Protein AF-A0A920EJS7-F1 (afdb_monomer_lite)

pLDDT: mean 83.48, std 14.43, range [40.22, 97.0]

Secondary structure (DSSP, 8-state):
--SSHHHHHHHHHHH-S--TT-TTGGGS-TT----HHHHTT----TT-EEEES-TT---HHHHHHHHHHHHHHHHTT-EEEE------PPPHHHHHHHHHHTT--

Foldseek 3Di:
DDDDQLVVLVVQLVPQADDPVDVVRVPPDPPDDSNSNVVVVDQAQAPAEAEDDPPVDPDPVVVVVVVVVQVSQVVRRYHYDYDDDPDDDDDPVVVVVVVVCVPPD

Structure (mmCIF, N/CA/C/O backbone):
data_AF-A0A920EJS7-F1
#
_entry.id   AF-A0A920EJS7-F1
#
loop_
_atom_site.group_PDB
_atom_site.id
_atom_site.type_symbol
_atom_site.label_atom_id
_atom_site.label_alt_id
_atom_site.label_comp_id
_atom_site.label_asym_id
_atom_site.label_entity_id
_atom_site.label_seq_id
_atom_site.pdbx_PDB_ins_code
_atom_site.Cartn_x
_atom_site.Cartn_y
_atom_site.Cartn_z
_atom_site.occupancy
_atom_site.B_iso_or_equiv
_atom_site.auth_seq_id
_atom_site.auth_comp_id
_atom_site.auth_asym_id
_atom_site.auth_atom_id
_atom_site.pdbx_PDB_model_num
ATOM 1 N N . MET A 1 1 ? 1.985 13.661 -8.966 1.00 80.19 1 MET A N 1
ATOM 2 C CA . MET A 1 1 ? 0.706 13.498 -8.229 1.00 80.19 1 MET A CA 1
ATOM 3 C C . MET A 1 1 ? -0.449 13.469 -9.220 1.00 80.19 1 MET A C 1
ATOM 5 O O . MET A 1 1 ? -0.298 14.007 -10.308 1.00 80.19 1 MET A O 1
ATOM 9 N N . GLY A 1 2 ? -1.572 12.837 -8.880 1.00 84.31 2 GLY A N 1
ATOM 10 C CA . GLY A 1 2 ? -2.708 12.681 -9.792 1.00 84.31 2 GLY A CA 1
ATOM 11 C C . GLY A 1 2 ? -4.004 12.388 -9.054 1.00 84.31 2 GLY A C 1
ATOM 12 O O . GLY A 1 2 ? -4.021 12.299 -7.831 1.00 84.31 2 GLY A O 1
ATOM 13 N N . ARG A 1 3 ? -5.096 12.280 -9.814 1.00 90.25 3 ARG A N 1
ATOM 14 C CA . ARG A 1 3 ? -6.459 12.209 -9.262 1.00 90.25 3 ARG A CA 1
ATOM 15 C C . ARG A 1 3 ? -6.924 10.782 -8.988 1.00 90.25 3 ARG A C 1
ATOM 17 O O . ARG A 1 3 ? -7.833 10.590 -8.193 1.00 90.25 3 ARG A O 1
ATOM 24 N N . THR A 1 4 ? -6.328 9.796 -9.656 1.00 91.12 4 THR A N 1
ATOM 25 C CA . THR A 1 4 ? -6.695 8.382 -9.530 1.00 91.12 4 THR A CA 1
ATOM 26 C C . THR A 1 4 ? -5.448 7.514 -9.420 1.00 91.12 4 THR A C 1
ATOM 28 O O . THR A 1 4 ? -4.403 7.847 -9.985 1.00 91.12 4 THR A O 1
ATOM 31 N N . VAL A 1 5 ? -5.573 6.382 -8.723 1.00 90.62 5 VAL A N 1
ATOM 32 C CA . VAL A 1 5 ? -4.484 5.405 -8.570 1.00 90.62 5 VAL A CA 1
ATOM 33 C C . VAL A 1 5 ? -4.054 4.859 -9.935 1.00 90.62 5 VAL A C 1
ATOM 35 O O . VAL A 1 5 ? -2.865 4.833 -10.227 1.00 90.62 5 VAL A O 1
ATOM 38 N N . ALA A 1 6 ? -5.005 4.540 -10.820 1.00 91.31 6 ALA A N 1
ATOM 39 C CA . ALA A 1 6 ? -4.719 4.002 -12.152 1.00 91.31 6 ALA A CA 1
ATOM 40 C C . ALA A 1 6 ? -3.889 4.954 -13.036 1.00 91.31 6 ALA A C 1
ATOM 42 O O . ALA A 1 6 ? -2.970 4.520 -13.727 1.00 91.31 6 ALA A O 1
ATOM 43 N N . GLN A 1 7 ? -4.180 6.261 -13.015 1.00 91.44 7 GLN A N 1
ATOM 44 C CA . GLN A 1 7 ? -3.382 7.244 -13.760 1.00 91.44 7 GLN A CA 1
ATOM 45 C C . GLN A 1 7 ? -1.953 7.338 -13.222 1.00 91.44 7 GLN A C 1
ATOM 47 O O . GLN A 1 7 ? -1.010 7.478 -13.997 1.00 91.44 7 GLN A O 1
ATOM 52 N N . ILE A 1 8 ? -1.799 7.269 -11.899 1.00 93.12 8 ILE A N 1
ATOM 53 C CA . ILE A 1 8 ? -0.490 7.368 -11.257 1.00 93.12 8 ILE A CA 1
ATOM 54 C C . ILE A 1 8 ? 0.330 6.101 -11.458 1.00 93.12 8 ILE A C 1
ATOM 56 O O . ILE A 1 8 ? 1.523 6.224 -11.697 1.00 93.12 8 ILE A O 1
ATOM 60 N N . ALA A 1 9 ? -0.293 4.924 -11.455 1.00 94.56 9 ALA A N 1
ATOM 61 C CA . ALA A 1 9 ? 0.374 3.665 -11.763 1.00 94.56 9 ALA A CA 1
ATOM 62 C C . ALA A 1 9 ? 1.002 3.677 -13.166 1.00 94.56 9 ALA A C 1
ATOM 64 O O . ALA A 1 9 ? 2.185 3.390 -13.299 1.00 94.56 9 ALA A O 1
ATOM 65 N N . LYS A 1 10 ? 0.257 4.128 -14.188 1.00 93.56 10 LYS A N 1
ATOM 66 C CA . LYS A 1 10 ? 0.785 4.268 -15.559 1.00 93.56 10 LYS A CA 1
ATOM 67 C C . LYS A 1 10 ? 1.942 5.255 -15.652 1.00 93.56 10 LYS A C 1
ATOM 69 O O . LYS A 1 10 ? 2.916 5.008 -16.349 1.00 93.56 10 LYS A O 1
ATOM 74 N N . LEU A 1 11 ? 1.828 6.394 -14.970 1.00 93.81 11 LEU A N 1
ATOM 75 C CA . LEU A 1 11 ? 2.916 7.368 -14.940 1.00 93.81 11 LEU A CA 1
ATOM 76 C C . LEU A 1 11 ? 4.150 6.789 -14.239 1.00 93.81 11 LEU A C 1
ATOM 78 O O . LEU A 1 11 ? 5.256 6.963 -14.736 1.00 93.81 11 LEU A O 1
ATOM 82 N N . LEU A 1 12 ? 3.954 6.107 -13.107 1.00 94.75 12 LEU A N 1
ATOM 83 C CA . LEU A 1 12 ? 5.025 5.497 -12.328 1.00 94.75 12 LEU A CA 1
ATOM 84 C C . LEU A 1 12 ? 5.754 4.426 -13.142 1.00 94.75 12 LEU A C 1
ATOM 86 O O . LEU A 1 12 ? 6.974 4.389 -13.104 1.00 94.75 12 LEU A O 1
ATOM 90 N N . GLU A 1 13 ? 5.032 3.623 -13.918 1.00 94.44 13 GLU A N 1
ATOM 91 C CA . GLU A 1 13 ? 5.600 2.606 -14.809 1.00 94.44 13 GLU A CA 1
ATOM 92 C C . GLU A 1 13 ? 6.535 3.218 -15.864 1.00 94.44 13 GLU A C 1
ATOM 94 O O . GLU A 1 13 ? 7.596 2.670 -16.137 1.00 94.44 13 GLU A O 1
ATOM 99 N N . VAL A 1 14 ? 6.196 4.396 -16.401 1.00 94.38 14 VAL A N 1
ATOM 100 C CA . VAL A 1 14 ? 7.018 5.093 -17.408 1.00 94.38 14 VAL A CA 1
ATOM 101 C C . VAL A 1 14 ? 8.277 5.726 -16.809 1.00 94.38 14 VAL A C 1
ATOM 103 O O . VAL A 1 14 ? 9.303 5.791 -17.482 1.00 94.38 14 VAL A O 1
ATOM 106 N N . ILE A 1 15 ? 8.200 6.243 -15.578 1.00 93.69 15 ILE A N 1
ATOM 107 C CA . ILE A 1 15 ? 9.308 6.990 -14.954 1.00 93.69 15 ILE A CA 1
ATOM 108 C C . ILE A 1 15 ? 10.179 6.136 -14.025 1.00 93.69 15 ILE A C 1
ATOM 110 O O . ILE A 1 15 ? 11.251 6.585 -13.631 1.00 93.69 15 ILE A O 1
ATOM 114 N N . SER A 1 16 ? 9.721 4.946 -13.630 1.00 94.81 16 SER A N 1
ATOM 115 C CA . SER A 1 16 ? 10.478 4.057 -12.746 1.00 94.81 16 SER A CA 1
ATOM 116 C C . SER A 1 16 ? 11.473 3.240 -13.547 1.00 94.81 16 SER A C 1
ATOM 118 O O . SER A 1 16 ? 11.150 2.707 -14.604 1.00 94.81 16 SER A O 1
ATOM 120 N N . GLY A 1 17 ? 12.679 3.095 -13.018 1.00 94.12 17 GLY A N 1
ATOM 121 C CA . GLY A 1 17 ? 13.693 2.295 -13.674 1.00 94.12 17 GLY A CA 1
ATOM 122 C C . GLY A 1 17 ? 15.073 2.506 -13.085 1.00 94.12 17 GLY A C 1
ATOM 123 O O . GLY A 1 17 ? 15.266 3.251 -12.124 1.00 94.12 17 GLY A O 1
ATOM 124 N N . PHE A 1 18 ? 16.028 1.807 -13.681 1.00 95.25 18 PHE A N 1
ATOM 125 C CA . PHE A 1 18 ? 17.440 1.963 -13.381 1.00 95.25 18 PHE A CA 1
ATOM 126 C C . PHE A 1 18 ? 17.985 3.240 -14.029 1.00 95.25 18 PHE A C 1
ATOM 128 O O . PHE A 1 18 ? 17.793 3.458 -15.225 1.00 95.25 18 PHE A O 1
ATOM 135 N N . ASP A 1 19 ? 18.730 4.027 -13.261 1.00 96.38 19 ASP A N 1
ATOM 136 C CA . ASP A 1 19 ? 19.521 5.154 -13.744 1.00 96.38 19 ASP A CA 1
ATOM 137 C C . ASP A 1 19 ? 20.964 4.992 -13.259 1.00 96.38 19 ASP A C 1
ATOM 139 O O . ASP A 1 19 ? 21.235 4.954 -12.062 1.00 96.38 19 ASP A O 1
ATOM 143 N N . PHE A 1 20 ? 21.902 4.931 -14.206 1.00 95.56 20 PHE A N 1
ATOM 144 C CA . PHE A 1 20 ? 23.331 4.782 -13.929 1.00 95.56 20 PHE A CA 1
ATOM 145 C C . PHE A 1 20 ? 23.902 5.918 -13.065 1.00 95.56 20 PHE A C 1
ATOM 147 O O . PHE A 1 20 ? 24.884 5.718 -12.347 1.00 95.56 20 PHE A O 1
ATOM 154 N N . ASN A 1 21 ? 23.314 7.113 -13.151 1.00 97.00 21 ASN A N 1
ATOM 155 C CA . ASN A 1 21 ? 23.770 8.283 -12.406 1.00 97.00 21 ASN A CA 1
ATOM 156 C C . ASN A 1 21 ? 23.112 8.405 -11.024 1.00 97.00 21 ASN A C 1
ATOM 158 O O . ASN A 1 21 ? 23.552 9.240 -10.234 1.00 97.00 21 ASN A O 1
ATOM 162 N N . ASP A 1 22 ? 22.108 7.576 -10.716 1.00 96.12 22 ASP A N 1
ATOM 163 C CA . ASP A 1 22 ? 21.461 7.519 -9.405 1.00 96.12 22 ASP A CA 1
ATOM 164 C C . ASP A 1 22 ? 21.743 6.170 -8.711 1.00 96.12 22 ASP A C 1
ATOM 166 O O . ASP A 1 22 ? 21.036 5.176 -8.934 1.00 96.12 22 ASP A O 1
ATOM 170 N N . PRO A 1 23 ? 22.732 6.125 -7.790 1.00 95.94 23 PRO A N 1
ATOM 171 C CA . PRO A 1 23 ? 23.093 4.918 -7.052 1.00 95.94 23 PRO A CA 1
ATOM 172 C C . PRO A 1 23 ? 21.949 4.294 -6.243 1.00 95.94 23 PRO A C 1
ATOM 174 O O . PRO A 1 23 ? 22.043 3.120 -5.872 1.00 95.94 23 PRO A O 1
ATOM 177 N N . ALA A 1 24 ? 20.888 5.043 -5.920 1.00 96.06 24 ALA A N 1
ATOM 178 C CA . ALA A 1 24 ? 19.739 4.486 -5.214 1.00 96.06 24 ALA A CA 1
ATOM 179 C C . ALA A 1 24 ? 18.977 3.483 -6.092 1.00 96.06 24 ALA A C 1
ATOM 181 O O . ALA A 1 24 ? 18.566 2.430 -5.596 1.00 96.06 24 ALA A O 1
ATOM 182 N N . THR A 1 25 ? 18.866 3.752 -7.397 1.00 95.81 25 THR A N 1
ATOM 183 C CA . THR A 1 25 ? 18.160 2.882 -8.354 1.00 95.81 25 THR A CA 1
ATOM 184 C C . THR A 1 25 ? 18.883 1.554 -8.587 1.00 95.81 25 THR A C 1
ATOM 186 O O . THR A 1 25 ? 18.259 0.550 -8.925 1.00 95.81 25 THR A O 1
ATOM 189 N N . HIS A 1 26 ? 20.186 1.489 -8.296 1.00 96.06 26 HIS A N 1
ATOM 190 C CA . HIS A 1 26 ? 20.970 0.255 -8.391 1.00 96.06 26 HIS A CA 1
ATOM 191 C C . HIS A 1 26 ? 20.531 -0.821 -7.384 1.00 96.06 26 HIS A C 1
ATOM 193 O O . HIS A 1 26 ? 20.907 -1.984 -7.522 1.00 96.06 26 HIS A O 1
ATOM 199 N N . LYS A 1 27 ? 19.768 -0.442 -6.350 1.00 96.25 27 LYS A N 1
ATOM 200 C CA . LYS A 1 27 ? 19.245 -1.366 -5.332 1.00 96.25 27 LYS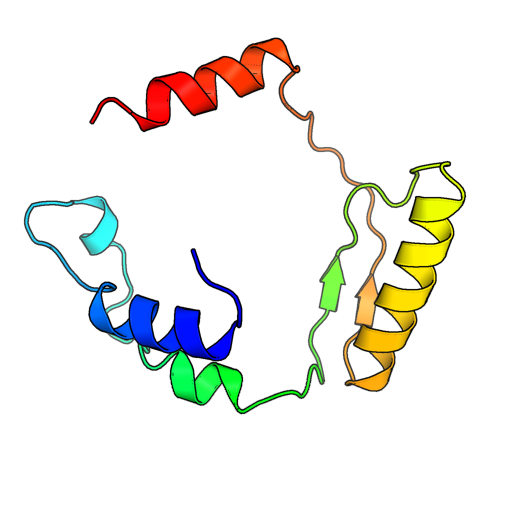 A CA 1
ATOM 201 C C . LYS A 1 27 ? 17.925 -2.019 -5.734 1.00 96.25 27 LYS A C 1
ATOM 203 O O . LYS A 1 27 ? 17.454 -2.890 -5.004 1.00 96.25 27 LYS A O 1
ATOM 208 N N . ILE A 1 28 ? 17.320 -1.604 -6.848 1.00 94.75 28 ILE A N 1
ATOM 209 C CA . ILE A 1 28 ? 16.105 -2.239 -7.352 1.00 94.75 28 ILE A CA 1
ATOM 210 C C . ILE A 1 28 ? 16.446 -3.693 -7.738 1.00 94.75 28 ILE A C 1
ATOM 212 O O . ILE A 1 28 ? 17.434 -3.915 -8.446 1.00 94.75 28 ILE A O 1
ATOM 216 N N . PRO A 1 29 ? 15.675 -4.697 -7.272 1.00 95.62 29 PRO A N 1
ATOM 217 C CA . PRO A 1 29 ? 15.865 -6.085 -7.683 1.00 95.62 29 PRO A CA 1
ATOM 218 C C . PRO A 1 29 ? 15.823 -6.238 -9.207 1.00 95.62 29 PRO A C 1
ATOM 220 O O . PRO A 1 29 ? 15.036 -5.583 -9.887 1.00 95.62 29 PRO A O 1
ATOM 223 N N . LYS A 1 30 ? 16.661 -7.121 -9.759 1.00 91.94 30 LYS A N 1
ATOM 224 C CA . LYS A 1 30 ? 16.753 -7.319 -11.219 1.00 91.94 30 LYS A CA 1
ATOM 225 C C . LYS A 1 30 ? 15.460 -7.854 -11.839 1.00 91.94 30 LYS A C 1
ATOM 227 O O . LYS A 1 30 ? 15.241 -7.676 -13.030 1.00 91.94 30 LYS A O 1
ATOM 232 N N . ASP A 1 31 ? 14.660 -8.538 -11.038 1.00 94.25 31 ASP A N 1
ATOM 233 C CA . ASP A 1 31 ? 13.389 -9.173 -11.370 1.00 94.25 31 ASP A CA 1
ATOM 234 C C . ASP A 1 31 ? 12.180 -8.369 -10.869 1.00 94.25 31 ASP A C 1
ATOM 236 O O . ASP A 1 31 ? 11.076 -8.901 -10.776 1.00 94.25 31 ASP A O 1
ATOM 240 N N . PHE A 1 32 ? 12.374 -7.091 -10.534 1.00 94.19 32 PHE A N 1
ATOM 241 C CA . PHE A 1 32 ? 11.280 -6.228 -10.11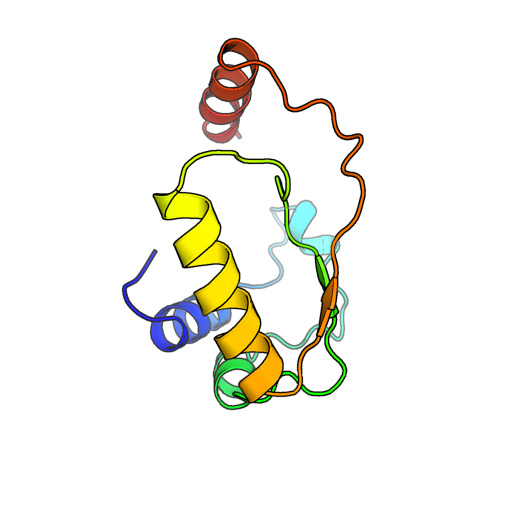4 1.00 94.19 32 PHE A CA 1
ATOM 242 C C . PHE A 1 32 ? 10.287 -5.996 -11.263 1.00 94.19 32 PHE A C 1
ATOM 244 O O . PHE A 1 32 ? 10.673 -5.576 -12.356 1.00 94.19 32 PHE A O 1
ATOM 251 N N . ASP A 1 33 ? 9.004 -6.243 -11.001 1.00 94.12 33 ASP A N 1
ATOM 252 C CA . ASP A 1 33 ? 7.929 -5.981 -11.955 1.00 94.12 33 ASP A CA 1
ATOM 253 C C . ASP A 1 33 ? 7.482 -4.516 -11.875 1.00 94.12 33 ASP A C 1
ATOM 255 O O . ASP A 1 33 ? 6.958 -4.056 -10.859 1.00 94.12 33 ASP A O 1
ATOM 259 N N . PHE A 1 34 ? 7.696 -3.780 -12.963 1.00 94.06 34 PHE A N 1
ATOM 260 C CA . PHE A 1 34 ? 7.307 -2.376 -13.082 1.00 94.06 34 PHE A CA 1
ATOM 261 C C . PHE A 1 34 ? 5.892 -2.179 -13.637 1.00 94.06 34 PHE A C 1
ATOM 263 O O . PHE A 1 34 ? 5.453 -1.035 -13.758 1.00 94.06 34 PHE A O 1
ATOM 270 N N . ASN A 1 35 ? 5.157 -3.251 -13.954 1.00 93.06 35 ASN A N 1
ATOM 271 C CA . ASN A 1 35 ? 3.788 -3.161 -14.451 1.00 93.06 35 ASN A CA 1
ATOM 272 C C . ASN A 1 35 ? 2.798 -2.840 -13.320 1.00 93.06 35 ASN A C 1
ATOM 274 O O . ASN A 1 35 ? 1.994 -3.658 -12.861 1.00 93.06 35 ASN A O 1
ATOM 278 N N . PHE A 1 36 ? 2.849 -1.594 -12.855 1.00 92.69 36 PHE A N 1
ATOM 279 C CA . PHE A 1 36 ? 1.965 -1.117 -11.802 1.00 92.69 36 PHE A CA 1
ATOM 280 C C . PHE A 1 36 ? 0.518 -1.014 -12.279 1.00 92.69 36 PHE A C 1
ATOM 282 O O . PHE A 1 36 ? -0.391 -1.077 -11.453 1.00 92.69 36 PHE A O 1
ATOM 289 N N . HIS A 1 37 ? 0.269 -0.834 -13.582 1.00 90.75 37 HIS A N 1
ATOM 290 C CA . HIS A 1 37 ? -1.097 -0.744 -14.082 1.00 90.75 37 HIS A CA 1
ATOM 291 C C . HIS A 1 37 ? -1.867 -2.047 -13.860 1.00 90.75 37 HIS A C 1
ATOM 293 O O . HIS A 1 37 ? -2.972 -1.996 -13.316 1.00 90.75 37 HIS A O 1
ATOM 299 N N . GLU A 1 38 ? -1.282 -3.195 -14.198 1.00 89.06 38 GLU A N 1
ATOM 300 C CA . GLU A 1 38 ? -1.909 -4.498 -13.957 1.00 89.06 38 GLU A CA 1
ATOM 301 C C . GLU A 1 38 ? -2.140 -4.742 -12.461 1.00 89.06 38 GLU A C 1
ATOM 303 O O . GLU A 1 38 ? -3.216 -5.190 -12.063 1.00 89.06 38 GLU A O 1
ATOM 308 N N . ALA A 1 39 ? -1.199 -4.325 -11.604 1.00 85.81 39 ALA A N 1
ATOM 309 C CA . ALA A 1 39 ? -1.370 -4.405 -10.154 1.00 85.81 39 ALA A CA 1
ATOM 310 C C . ALA A 1 39 ? -2.599 -3.618 -9.648 1.00 85.81 39 ALA A C 1
ATOM 312 O O . ALA A 1 39 ? -3.211 -4.011 -8.657 1.00 85.81 39 ALA A O 1
ATOM 313 N N . THR A 1 40 ? -3.012 -2.542 -10.335 1.00 86.19 40 THR A N 1
ATOM 314 C CA . THR A 1 40 ? -4.225 -1.776 -9.972 1.00 86.19 40 THR A CA 1
ATOM 315 C C . THR A 1 40 ? -5.543 -2.430 -10.385 1.00 86.19 40 THR A C 1
ATOM 317 O O . THR A 1 40 ? -6.595 -1.991 -9.918 1.00 86.19 40 THR A O 1
ATOM 320 N N . LEU A 1 41 ? -5.520 -3.449 -11.250 1.00 86.38 41 LEU A N 1
ATOM 321 C CA . LEU A 1 41 ? -6.730 -4.164 -11.672 1.00 86.38 41 LEU A CA 1
ATOM 322 C C . LEU A 1 41 ? -7.217 -5.151 -10.607 1.00 86.38 41 LEU A C 1
ATOM 324 O O . LEU A 1 41 ? -8.407 -5.464 -10.555 1.00 86.38 41 LEU A O 1
ATOM 328 N N . ASN A 1 42 ? -6.316 -5.618 -9.742 1.00 83.19 42 ASN A N 1
ATOM 329 C CA . ASN A 1 42 ? -6.675 -6.466 -8.619 1.00 83.19 42 ASN A CA 1
ATOM 330 C C . ASN A 1 42 ? -7.171 -5.608 -7.448 1.00 83.19 42 ASN A C 1
ATOM 332 O O . ASN A 1 42 ? -6.393 -4.959 -6.752 1.00 83.19 42 ASN A O 1
ATOM 336 N N . SER A 1 43 ? -8.483 -5.603 -7.235 1.00 80.50 43 SER A N 1
ATOM 337 C CA . SER A 1 43 ? -9.132 -4.874 -6.141 1.00 80.50 43 SER A CA 1
ATOM 338 C C . SER A 1 43 ? -9.328 -5.708 -4.871 1.00 80.50 43 SER A C 1
ATOM 340 O O . SER A 1 43 ? -9.940 -5.222 -3.919 1.00 80.50 43 SER A O 1
ATOM 342 N N . ASN A 1 44 ? -8.838 -6.949 -4.847 1.00 87.94 44 ASN A N 1
ATOM 343 C CA . ASN A 1 44 ? -8.975 -7.848 -3.711 1.00 87.94 44 ASN A CA 1
ATOM 344 C C . ASN A 1 44 ? -7.831 -7.643 -2.705 1.00 87.94 44 ASN A C 1
ATOM 346 O O . ASN A 1 44 ? -6.673 -7.482 -3.089 1.00 87.94 44 ASN A O 1
ATOM 350 N N . LEU A 1 45 ? -8.162 -7.659 -1.416 1.00 91.12 45 LEU A N 1
ATOM 351 C CA . LEU A 1 45 ? -7.230 -7.539 -0.298 1.00 91.12 45 LEU A CA 1
ATOM 352 C C . LEU A 1 45 ? -7.083 -8.852 0.491 1.00 91.12 45 LEU A C 1
ATOM 354 O O . LEU A 1 45 ? -6.504 -8.838 1.578 1.00 91.12 45 LEU A O 1
ATOM 358 N N . ASP A 1 46 ? -7.577 -9.971 -0.045 1.00 92.19 46 ASP A N 1
ATOM 359 C CA . ASP A 1 46 ? -7.480 -11.306 0.548 1.00 92.19 46 ASP A CA 1
ATOM 360 C C . ASP A 1 46 ? -6.064 -11.623 1.052 1.00 92.19 46 ASP A C 1
ATOM 362 O O . ASP A 1 46 ? -5.075 -11.588 0.315 1.00 92.19 46 ASP A O 1
ATOM 366 N N . GLY A 1 47 ? -5.970 -11.959 2.339 1.00 90.50 47 GLY A N 1
ATOM 367 C CA . GLY A 1 47 ? -4.713 -12.347 2.983 1.00 90.50 47 GLY A CA 1
ATOM 368 C C . GLY A 1 47 ? -3.768 -11.185 3.312 1.00 90.50 47 GLY A C 1
ATOM 369 O O . GLY A 1 47 ? -2.714 -11.419 3.909 1.00 90.50 47 GLY A O 1
ATOM 370 N N . LEU A 1 48 ? -4.128 -9.939 2.985 1.00 92.62 48 LEU A N 1
ATOM 371 C CA . LEU A 1 48 ? -3.362 -8.753 3.363 1.00 92.62 48 LEU A CA 1
ATOM 372 C C . LEU A 1 48 ? -3.760 -8.254 4.753 1.00 92.62 48 LEU A C 1
ATOM 374 O O . LEU A 1 48 ? -4.934 -8.205 5.120 1.00 92.62 48 LEU A O 1
ATOM 378 N N . ARG A 1 49 ? -2.756 -7.830 5.526 1.00 93.62 49 ARG A N 1
ATOM 379 C CA . ARG A 1 49 ? -2.927 -7.311 6.887 1.00 93.62 49 ARG A CA 1
ATOM 380 C C . ARG A 1 49 ? -2.446 -5.870 6.942 1.00 93.62 49 ARG A C 1
ATOM 382 O O . ARG A 1 49 ? -1.289 -5.585 6.641 1.00 93.62 49 ARG A O 1
ATOM 389 N N . PHE A 1 50 ? -3.326 -4.969 7.353 1.00 91.31 50 PHE A N 1
ATOM 390 C CA . PHE A 1 50 ? -3.079 -3.534 7.392 1.00 91.31 50 PHE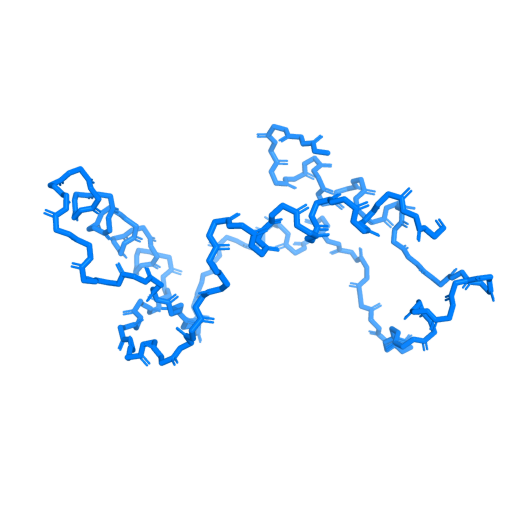 A CA 1
ATOM 391 C C . PHE A 1 50 ? -2.936 -3.062 8.833 1.00 91.31 50 PHE A C 1
ATOM 393 O O . PHE A 1 50 ? -3.848 -3.215 9.641 1.00 91.31 50 PHE A O 1
ATOM 400 N N . GLY A 1 51 ? -1.793 -2.464 9.155 1.00 88.81 51 GLY A N 1
ATOM 401 C CA . GLY A 1 51 ? -1.562 -1.845 10.454 1.00 88.81 51 GLY A CA 1
ATOM 402 C C . GLY A 1 51 ? -2.120 -0.423 10.501 1.00 88.81 51 GLY A C 1
ATOM 403 O O . GLY A 1 51 ? -1.683 0.426 9.725 1.00 88.81 51 GLY A O 1
ATOM 404 N N . LEU A 1 52 ? -3.040 -0.138 11.425 1.00 85.12 52 LEU A N 1
ATOM 405 C CA . LEU A 1 52 ? -3.542 1.226 11.627 1.00 85.12 52 LEU A CA 1
ATOM 406 C C . LEU A 1 52 ? -2.568 2.048 12.485 1.00 85.12 52 LEU A C 1
ATOM 408 O O . LEU A 1 52 ? -2.268 1.664 13.616 1.00 85.12 52 LEU A O 1
ATOM 412 N N . LEU A 1 53 ? -2.108 3.185 11.956 1.00 81.44 53 LEU A N 1
ATOM 413 C CA . LEU A 1 53 ? -1.282 4.152 12.687 1.00 81.44 53 LEU A CA 1
ATOM 414 C C . LEU A 1 53 ? -2.169 5.101 13.503 1.00 81.44 53 LEU A C 1
ATOM 416 O O . LEU A 1 53 ? -3.260 5.443 13.060 1.00 81.44 53 LEU A O 1
ATOM 420 N N . ASP A 1 54 ? -1.698 5.517 14.680 1.00 71.44 54 ASP A N 1
ATOM 421 C CA . ASP A 1 54 ? -2.455 6.339 15.643 1.00 71.44 54 ASP A CA 1
ATOM 422 C C . ASP A 1 54 ? -3.885 5.822 15.956 1.00 71.44 54 ASP A C 1
ATOM 424 O O . ASP A 1 54 ? -4.882 6.544 15.852 1.00 71.44 54 ASP A O 1
ATOM 428 N N . PRO A 1 55 ? -4.038 4.554 16.386 1.00 63.53 55 PRO A N 1
ATOM 429 C CA . PRO A 1 55 ? -5.354 4.017 16.730 1.00 63.53 55 PRO A CA 1
ATOM 430 C C . PRO A 1 55 ? -5.970 4.689 17.972 1.00 63.53 55 PRO A C 1
ATOM 432 O O . PRO A 1 55 ? -7.144 4.462 18.262 1.00 63.53 55 PRO A O 1
ATOM 435 N N . GLN A 1 56 ? -5.192 5.480 18.722 1.00 67.12 56 GLN A N 1
ATOM 436 C CA . GLN A 1 56 ? -5.604 6.111 19.979 1.00 67.12 56 GLN A CA 1
ATOM 437 C C . GLN A 1 56 ? -6.157 7.526 19.795 1.00 67.12 56 GLN A C 1
ATOM 439 O O . GLN A 1 56 ? -6.567 8.144 20.780 1.00 67.12 56 GLN A O 1
ATOM 444 N N . ASN A 1 57 ? -6.207 8.030 18.560 1.00 71.44 57 ASN A N 1
ATOM 445 C CA . ASN A 1 57 ? -6.768 9.338 18.282 1.00 71.44 57 ASN A CA 1
ATOM 446 C C . ASN A 1 57 ? -8.216 9.448 18.785 1.00 71.44 57 ASN A C 1
ATOM 448 O O . ASN A 1 57 ? -9.086 8.635 18.456 1.00 71.44 57 ASN A O 1
ATOM 452 N N . GLN A 1 58 ? -8.477 10.467 19.602 1.00 73.06 58 GLN A N 1
ATOM 453 C CA . GLN A 1 58 ? -9.753 10.611 20.296 1.00 73.06 58 GLN A CA 1
ATOM 454 C C . GLN A 1 58 ? -10.764 11.493 19.560 1.00 73.06 58 GLN A C 1
ATOM 456 O O . GLN A 1 58 ? -11.902 11.573 20.024 1.00 73.06 58 GLN A O 1
ATOM 461 N N . SER A 1 59 ? -10.400 12.096 18.422 1.00 85.44 59 SER A N 1
ATOM 462 C CA . SER A 1 59 ? -11.348 12.859 17.604 1.00 85.44 59 SER A CA 1
ATOM 463 C C . SER A 1 59 ? -12.472 11.956 17.090 1.00 85.44 59 SER A C 1
ATOM 465 O O . SER A 1 59 ? -12.233 10.876 16.541 1.00 85.44 59 SER A O 1
ATOM 467 N N . ASP A 1 60 ? -13.717 12.396 17.250 1.00 84.94 60 ASP A N 1
ATOM 468 C CA . ASP A 1 60 ? -14.890 11.617 16.846 1.00 84.94 60 ASP A CA 1
ATOM 469 C C . ASP A 1 60 ? -14.986 11.446 15.323 1.00 84.94 60 ASP A C 1
ATOM 471 O O . ASP A 1 60 ? -15.442 10.407 14.828 1.00 84.94 60 ASP A O 1
ATOM 475 N N . GLU A 1 61 ? -14.471 12.418 14.571 1.00 85.25 61 GLU A N 1
ATOM 476 C CA . GLU A 1 61 ? -14.326 12.346 13.116 1.00 85.25 61 GLU A CA 1
ATOM 477 C C . GLU A 1 61 ? -13.360 11.222 12.727 1.00 85.25 61 GLU A C 1
ATOM 479 O O . GLU A 1 61 ? -13.674 10.389 11.872 1.00 85.25 61 GLU A O 1
ATOM 484 N N . ILE A 1 62 ? -12.224 11.134 13.425 1.00 84.25 62 ILE A N 1
ATOM 485 C CA . ILE A 1 62 ? -11.181 10.137 13.169 1.00 84.25 62 ILE A CA 1
ATOM 486 C C . ILE A 1 62 ? -11.662 8.736 13.555 1.00 84.25 62 ILE A C 1
ATOM 488 O O . ILE A 1 62 ? -11.513 7.799 12.772 1.00 84.25 62 ILE A O 1
ATOM 492 N N . LYS A 1 63 ? -12.359 8.578 14.687 1.00 85.50 63 LYS A N 1
ATOM 493 C CA . LYS A 1 63 ? -12.995 7.298 15.056 1.00 85.50 63 LYS A CA 1
ATOM 494 C C . LYS A 1 63 ? -14.002 6.832 14.005 1.00 85.50 63 LYS A C 1
ATOM 496 O O . LYS A 1 63 ? -14.067 5.643 13.686 1.00 85.50 63 LYS A O 1
ATOM 501 N N . THR A 1 64 ? -14.805 7.752 13.474 1.00 88.44 64 THR A N 1
ATOM 502 C CA . THR A 1 64 ? -15.793 7.442 12.431 1.00 88.44 64 THR A CA 1
ATOM 503 C C . THR A 1 64 ? -15.102 7.024 11.137 1.00 88.44 64 THR A C 1
ATOM 505 O O . THR A 1 64 ? -15.512 6.050 10.501 1.00 88.44 64 THR A O 1
ATOM 508 N N . PHE A 1 65 ? -14.027 7.718 10.770 1.00 88.50 65 PHE A N 1
ATOM 509 C CA . PHE A 1 65 ? -13.207 7.369 9.620 1.00 88.50 65 PHE A CA 1
ATOM 510 C C . PHE A 1 65 ? -12.549 5.992 9.780 1.00 88.50 65 PHE A C 1
ATOM 512 O O . PHE A 1 65 ? -12.680 5.159 8.888 1.00 88.50 65 PHE A O 1
ATOM 519 N N . HIS A 1 66 ? -11.949 5.697 10.937 1.00 88.19 66 HIS A N 1
ATOM 520 C CA . HIS A 1 66 ? -11.352 4.392 11.237 1.00 88.19 66 HIS A CA 1
ATOM 521 C C . HIS A 1 66 ? -12.360 3.248 11.099 1.00 88.19 66 HIS A C 1
ATOM 523 O O . HIS A 1 66 ? -12.036 2.210 10.526 1.00 88.19 66 HIS A O 1
ATOM 529 N N . LYS A 1 67 ? -13.605 3.441 11.557 1.00 89.19 67 LYS A N 1
ATOM 530 C CA . LYS A 1 67 ? -14.676 2.449 11.373 1.00 89.19 67 LYS A CA 1
ATOM 531 C C . LYS A 1 67 ? -14.991 2.213 9.895 1.00 89.19 67 LYS A C 1
ATOM 533 O O . LYS A 1 67 ? -15.064 1.063 9.478 1.00 89.19 67 LYS A O 1
ATOM 538 N N . LYS A 1 68 ? -15.139 3.280 9.101 1.00 93.06 68 LYS A N 1
ATOM 539 C CA . LYS A 1 68 ? -15.391 3.168 7.652 1.00 93.06 68 LYS A CA 1
ATOM 540 C C . LYS A 1 68 ? -14.237 2.478 6.928 1.00 93.06 68 LYS A C 1
ATOM 542 O O . LYS A 1 68 ? -14.480 1.617 6.089 1.00 93.06 68 LYS A O 1
ATOM 547 N N . LEU A 1 69 ? -13.003 2.834 7.277 1.00 91.44 69 LEU A N 1
ATOM 548 C CA . LEU A 1 69 ? -11.795 2.230 6.725 1.00 91.44 69 LEU A CA 1
ATOM 549 C C . LEU A 1 69 ? -11.738 0.733 7.037 1.00 91.44 69 LEU A C 1
ATOM 551 O O . LEU A 1 69 ? -11.526 -0.067 6.131 1.00 91.44 69 LEU A O 1
ATOM 555 N N . LYS A 1 70 ? -11.995 0.359 8.296 1.00 91.50 70 LYS A N 1
ATOM 556 C CA . LYS A 1 70 ? -12.060 -1.039 8.724 1.00 91.50 70 LYS A CA 1
ATOM 557 C C . LYS A 1 70 ? -13.077 -1.821 7.895 1.00 91.50 70 LYS A C 1
ATOM 559 O O . LYS A 1 70 ? -12.719 -2.827 7.298 1.00 91.50 70 LYS A O 1
ATOM 564 N N . SER A 1 71 ? -14.308 -1.316 7.794 1.00 94.06 71 SER A N 1
ATOM 565 C CA . SER A 1 71 ? -15.361 -1.959 7.006 1.00 94.06 71 SER A CA 1
ATOM 566 C C . SER A 1 71 ? -14.993 -2.104 5.528 1.00 94.06 71 SER A C 1
ATOM 568 O O . SER A 1 71 ? -15.272 -3.145 4.944 1.00 94.06 71 SER A O 1
ATOM 570 N N . ALA A 1 72 ? -14.356 -1.097 4.923 1.00 93.81 72 ALA A N 1
ATOM 571 C CA . ALA A 1 72 ? -13.923 -1.167 3.529 1.00 93.81 72 ALA A CA 1
ATOM 572 C C . ALA A 1 72 ? -12.847 -2.247 3.315 1.00 93.81 72 ALA A C 1
ATOM 574 O O . ALA A 1 72 ? -12.982 -3.061 2.406 1.00 93.81 72 ALA A O 1
ATOM 575 N N . ILE A 1 73 ? -11.824 -2.294 4.174 1.00 93.44 73 ILE A N 1
ATOM 576 C CA . ILE A 1 73 ? -10.733 -3.280 4.089 1.00 93.44 73 ILE A CA 1
ATOM 577 C C . ILE A 1 73 ? -11.264 -4.705 4.291 1.00 93.44 73 ILE A C 1
ATOM 579 O O . ILE A 1 73 ? -10.977 -5.582 3.479 1.00 93.44 73 ILE A O 1
ATOM 583 N N . GLU A 1 74 ? -12.081 -4.921 5.326 1.00 93.00 74 GLU A N 1
ATOM 584 C CA . GLU A 1 74 ? -12.656 -6.238 5.633 1.00 93.00 74 GLU A CA 1
ATOM 585 C C . GLU A 1 74 ? -13.629 -6.710 4.544 1.00 93.00 74 GLU A C 1
ATOM 587 O O . GLU A 1 74 ? -13.658 -7.894 4.217 1.00 93.00 74 GLU A O 1
ATOM 592 N N . SER A 1 75 ? -14.384 -5.795 3.917 1.00 94.19 75 SER A N 1
ATOM 593 C CA . SER A 1 75 ? -15.278 -6.139 2.798 1.00 94.19 75 SER A CA 1
ATOM 594 C C . SER A 1 75 ? -14.545 -6.622 1.545 1.00 94.19 75 SER A C 1
ATOM 596 O O . SER A 1 75 ? -15.148 -7.287 0.706 1.00 94.19 75 SER A O 1
ATOM 598 N N . LEU A 1 76 ? -13.257 -6.294 1.429 1.00 94.25 76 LEU A N 1
ATOM 599 C CA . LEU A 1 76 ? -12.379 -6.707 0.340 1.00 94.25 76 LEU A CA 1
ATOM 600 C C . LEU A 1 76 ? -11.461 -7.871 0.747 1.00 94.25 76 LEU A C 1
ATOM 602 O O . LEU A 1 76 ? -10.519 -8.146 0.019 1.00 94.25 76 LEU A O 1
ATOM 606 N N . GLY A 1 77 ? -11.684 -8.519 1.899 1.00 93.00 77 GLY A N 1
ATOM 607 C CA . GLY A 1 77 ? -10.916 -9.701 2.320 1.00 93.00 77 GLY A CA 1
ATOM 608 C C . GLY A 1 77 ? -9.629 -9.425 3.105 1.00 93.00 77 GLY A C 1
ATOM 609 O O . GLY A 1 77 ?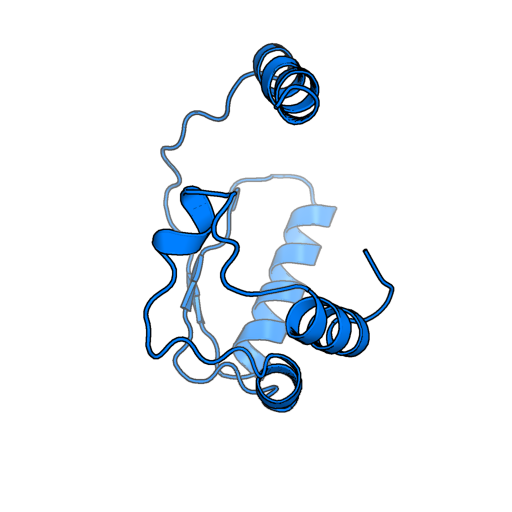 -8.923 -10.356 3.499 1.00 93.00 77 GLY A O 1
ATOM 610 N N . GLY A 1 78 ? -9.327 -8.152 3.373 1.00 94.12 78 GLY A N 1
ATOM 611 C CA . GLY A 1 78 ? -8.183 -7.753 4.189 1.00 94.12 78 GLY A CA 1
ATOM 612 C C . GLY A 1 78 ? -8.487 -7.750 5.688 1.00 94.12 78 GLY A C 1
ATOM 613 O O . GLY A 1 78 ? -9.634 -7.664 6.120 1.00 94.12 78 GLY A O 1
ATOM 614 N N . GLU A 1 79 ? -7.440 -7.768 6.510 1.00 93.62 79 GLU A N 1
ATOM 615 C CA . GLU A 1 79 ? -7.539 -7.653 7.969 1.00 93.62 79 GLU A CA 1
ATOM 616 C C . GLU A 1 79 ? -6.966 -6.308 8.434 1.00 93.62 79 GLU A C 1
ATOM 618 O O . GLU A 1 79 ? -5.825 -5.972 8.111 1.00 93.62 79 GLU A O 1
ATOM 623 N N . LEU A 1 80 ? -7.716 -5.546 9.239 1.00 89.25 80 LEU A N 1
ATOM 624 C CA . LEU A 1 80 ? -7.177 -4.363 9.913 1.00 89.25 80 LEU A CA 1
ATOM 625 C C . LEU A 1 80 ? -6.676 -4.726 11.317 1.00 89.25 80 LEU A C 1
ATOM 627 O O . LEU A 1 80 ? -7.461 -5.052 12.208 1.00 89.25 80 LEU A O 1
ATOM 631 N N . VAL A 1 81 ? -5.368 -4.601 11.526 1.00 87.31 81 VAL A N 1
ATOM 632 C CA . VAL A 1 81 ? -4.680 -4.943 12.771 1.00 87.31 81 VAL A CA 1
ATOM 633 C C . VAL A 1 81 ? -4.301 -3.673 13.526 1.00 87.31 81 VAL A C 1
ATOM 635 O O . VAL A 1 81 ? -3.664 -2.759 12.998 1.00 87.31 81 VAL A O 1
ATOM 638 N N . THR A 1 82 ? -4.653 -3.626 14.806 1.00 80.62 82 THR A N 1
ATOM 639 C CA . THR A 1 82 ? -4.172 -2.597 15.731 1.00 80.62 82 THR A CA 1
ATOM 640 C C . THR A 1 82 ? -2.892 -3.065 16.403 1.00 80.62 82 THR A C 1
ATOM 642 O O . THR A 1 82 ? -2.854 -4.159 16.967 1.00 80.62 82 THR A O 1
ATOM 645 N N . PHE A 1 83 ? -1.863 -2.225 16.400 1.00 79.94 83 PHE A N 1
ATOM 646 C CA . PHE A 1 83 ? -0.608 -2.496 17.092 1.00 79.94 83 PHE A CA 1
ATOM 647 C C . PHE A 1 83 ? -0.171 -1.277 17.902 1.00 79.94 83 PHE A C 1
ATOM 649 O O . PHE A 1 83 ? -0.603 -0.150 17.653 1.00 79.94 83 PHE A O 1
ATOM 656 N N . LYS A 1 84 ? 0.675 -1.509 18.909 1.00 76.25 84 LYS A N 1
ATOM 657 C CA . LYS A 1 84 ? 1.289 -0.418 19.660 1.00 76.25 84 LYS A CA 1
ATOM 658 C C . LYS A 1 84 ? 2.408 0.170 18.813 1.00 76.25 84 LYS A C 1
ATOM 660 O O . LYS A 1 84 ? 3.444 -0.465 18.638 1.00 76.25 84 LYS A O 1
ATOM 665 N N . ASP A 1 85 ? 2.195 1.378 18.315 1.00 74.25 85 ASP A N 1
ATOM 666 C CA . ASP A 1 85 ? 3.250 2.137 17.664 1.00 74.25 85 ASP A CA 1
ATOM 667 C C . ASP A 1 85 ? 4.168 2.757 18.726 1.00 74.25 85 ASP A C 1
ATOM 669 O O . ASP A 1 85 ? 3.730 3.556 19.551 1.00 74.25 85 ASP A O 1
ATOM 673 N N . THR A 1 86 ? 5.431 2.335 18.753 1.00 78.44 86 THR A N 1
ATOM 674 C CA . THR A 1 86 ? 6.456 2.860 19.670 1.00 78.44 86 THR A CA 1
ATOM 675 C C . THR A 1 86 ? 7.383 3.864 18.994 1.00 78.44 86 THR A C 1
ATOM 677 O O . THR A 1 86 ? 8.395 4.244 19.583 1.00 78.44 86 THR A O 1
ATOM 680 N N . ARG A 1 87 ? 7.101 4.253 17.745 1.00 74.06 87 ARG A N 1
ATOM 681 C CA . ARG A 1 87 ? 7.914 5.236 17.034 1.00 74.06 87 ARG A CA 1
ATOM 682 C C . ARG A 1 87 ? 7.792 6.592 17.719 1.00 74.06 87 ARG A C 1
ATOM 684 O O . ARG A 1 87 ? 6.697 7.053 18.029 1.00 74.06 87 ARG A O 1
ATOM 691 N N . VAL A 1 88 ? 8.935 7.235 17.925 1.00 71.06 88 VAL A N 1
ATOM 692 C CA . VAL A 1 88 ? 8.991 8.649 18.287 1.00 71.06 88 VAL A CA 1
ATOM 693 C C . VAL A 1 88 ? 8.921 9.413 16.978 1.00 71.06 88 VAL A C 1
ATOM 695 O O . VAL A 1 88 ? 9.865 9.381 16.188 1.00 71.06 88 VAL A O 1
ATOM 698 N N . TYR A 1 89 ? 7.770 10.022 16.709 1.00 65.12 89 TYR A N 1
ATOM 699 C CA . TYR A 1 89 ? 7.653 10.901 15.558 1.00 65.12 89 TYR A CA 1
ATOM 700 C C . TYR A 1 89 ? 8.520 12.14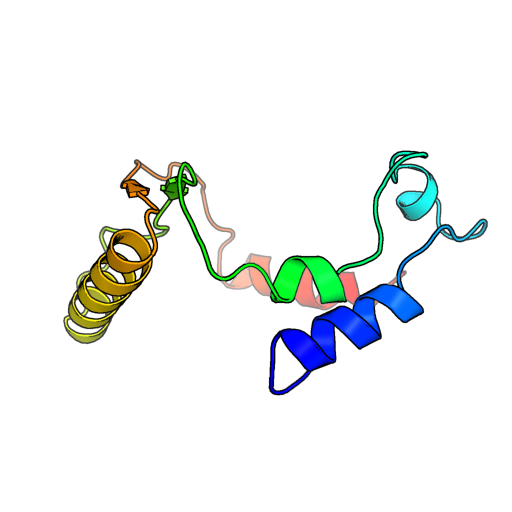1 15.796 1.00 65.12 89 TYR A C 1
ATOM 702 O O . TYR A 1 89 ? 8.480 12.685 16.904 1.00 65.12 89 TYR A O 1
ATOM 710 N N . PRO A 1 90 ? 9.317 12.563 14.797 1.00 70.06 90 PRO A N 1
ATOM 711 C CA . PRO A 1 90 ? 10.073 13.798 14.897 1.00 70.06 90 PRO A CA 1
ATOM 712 C C . PRO A 1 90 ? 9.124 14.941 15.247 1.00 70.06 90 PRO A C 1
ATOM 714 O O . PRO A 1 90 ? 7.990 14.988 14.762 1.00 70.06 90 PRO A O 1
ATOM 717 N N . SER A 1 91 ? 9.587 15.837 16.111 1.00 66.56 91 SER A N 1
ATOM 718 C CA . SER A 1 91 ? 8.827 17.027 16.484 1.00 66.56 91 SER A CA 1
ATOM 719 C C . SER A 1 91 ? 8.486 17.859 15.245 1.00 66.56 91 SER A C 1
ATOM 721 O O . SER A 1 91 ? 9.173 17.777 14.223 1.00 66.56 91 SER A O 1
ATOM 723 N N . ASP A 1 92 ? 7.469 18.717 15.343 1.00 66.94 92 ASP A N 1
ATOM 724 C CA . ASP A 1 92 ? 7.082 19.617 14.247 1.00 66.94 92 ASP A CA 1
ATOM 725 C C . ASP A 1 92 ? 8.295 20.369 13.670 1.00 66.94 92 ASP A C 1
ATOM 727 O O . ASP A 1 92 ? 8.402 20.550 12.461 1.00 66.94 92 ASP A O 1
ATOM 731 N N . GLN A 1 93 ? 9.257 20.737 14.526 1.00 63.34 93 GLN A N 1
ATOM 732 C CA . GLN A 1 93 ? 10.505 21.408 14.149 1.00 63.34 93 GLN A CA 1
ATOM 733 C C . GLN A 1 93 ? 11.445 20.526 13.311 1.00 63.34 93 GLN A C 1
ATOM 735 O O . GLN A 1 93 ? 12.055 21.007 12.358 1.00 63.34 93 GLN A O 1
ATOM 740 N N . GLU A 1 94 ? 11.543 19.235 13.620 1.00 59.34 94 GLU A N 1
ATOM 741 C CA . GLU A 1 94 ? 12.360 18.266 12.879 1.00 59.34 94 GLU A CA 1
ATOM 742 C C . GLU A 1 94 ? 11.714 17.870 11.543 1.00 59.34 94 GLU A C 1
ATOM 744 O O . GLU A 1 94 ? 12.415 17.588 10.568 1.00 59.34 94 GLU A O 1
ATOM 749 N N . TYR A 1 95 ? 10.383 17.933 11.450 1.00 56.88 95 TYR A N 1
ATOM 750 C CA . TYR A 1 95 ? 9.653 17.715 10.201 1.00 56.88 95 TYR A CA 1
ATOM 751 C C . TYR A 1 95 ? 10.015 18.761 9.127 1.00 56.88 95 TYR A C 1
ATOM 753 O O . TYR A 1 95 ? 10.179 18.424 7.951 1.00 56.88 95 TYR A O 1
ATOM 761 N N . TYR A 1 96 ? 10.243 20.021 9.525 1.00 55.91 96 TYR A N 1
ATOM 762 C CA . TYR A 1 96 ? 10.703 21.077 8.610 1.00 55.91 96 TYR A CA 1
ATOM 763 C C . TYR A 1 96 ? 12.104 20.812 8.044 1.00 55.91 96 TYR A C 1
ATOM 765 O O . TYR A 1 96 ? 12.377 21.169 6.896 1.00 55.91 96 TYR A O 1
ATOM 773 N N . VAL A 1 97 ? 12.984 20.153 8.804 1.00 59.25 97 VAL A N 1
ATOM 774 C CA . VAL A 1 97 ? 14.339 19.803 8.344 1.00 59.25 97 VAL A CA 1
ATOM 775 C C . VAL A 1 97 ? 14.279 18.766 7.215 1.00 59.25 97 VAL A C 1
ATOM 777 O O . VAL A 1 97 ? 15.028 18.873 6.244 1.00 59.25 97 VAL A O 1
ATOM 780 N N . LEU A 1 98 ? 13.345 17.810 7.281 1.00 56.41 98 LEU A N 1
ATOM 781 C CA . LEU A 1 98 ? 13.125 16.819 6.218 1.00 56.41 98 LEU A CA 1
ATOM 782 C C . LEU A 1 98 ? 12.592 17.459 4.926 1.00 56.41 98 LEU A C 1
ATOM 784 O O . LEU A 1 98 ? 13.034 17.100 3.833 1.00 56.41 98 LEU A O 1
ATOM 788 N N . PHE A 1 99 ? 11.706 18.454 5.034 1.00 50.25 99 PHE A N 1
ATOM 789 C CA . PHE A 1 99 ? 11.231 19.219 3.875 1.00 50.25 99 PHE A CA 1
ATOM 790 C C . PHE A 1 99 ? 12.333 20.070 3.231 1.00 50.25 99 PHE A C 1
ATOM 792 O O . PHE A 1 99 ? 12.419 20.135 2.007 1.00 50.25 99 PHE A O 1
ATOM 799 N N . MET A 1 100 ? 13.198 20.690 4.036 1.00 48.25 100 MET A N 1
ATOM 800 C CA . MET A 1 100 ? 14.289 21.543 3.544 1.00 48.25 100 MET A CA 1
ATOM 801 C C . MET A 1 100 ? 15.423 20.738 2.889 1.00 48.25 100 MET A C 1
ATOM 803 O O . MET A 1 100 ? 16.001 21.183 1.898 1.00 48.25 100 MET A O 1
ATOM 807 N N . ASN A 1 101 ? 15.731 19.543 3.403 1.00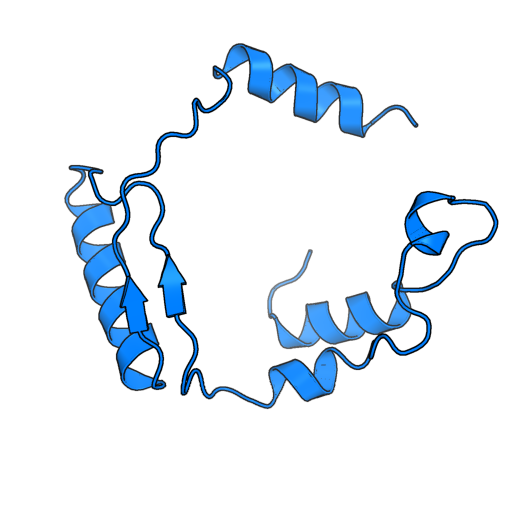 45.09 101 ASN A N 1
ATOM 808 C CA . ASN A 1 101 ? 16.829 18.718 2.884 1.00 45.09 101 ASN A CA 1
ATOM 809 C C . ASN A 1 101 ? 16.450 17.869 1.661 1.00 45.09 101 ASN A C 1
ATOM 811 O O . ASN A 1 101 ? 17.337 17.425 0.940 1.00 45.09 101 ASN A O 1
ATOM 815 N N . SER A 1 102 ? 15.158 17.696 1.370 1.00 49.72 102 SER A N 1
ATOM 816 C CA . SER A 1 102 ? 14.695 16.977 0.169 1.00 49.72 102 SER A CA 1
ATOM 817 C C . SER A 1 102 ? 14.813 17.800 -1.128 1.00 49.72 102 SER A C 1
ATOM 819 O O . SER A 1 102 ? 14.509 17.295 -2.203 1.00 49.72 102 SER A O 1
ATOM 821 N N . GLY A 1 103 ? 15.243 19.066 -1.040 1.00 49.44 103 GLY A N 1
ATOM 822 C CA . GLY A 1 103 ? 15.499 19.961 -2.178 1.00 49.44 103 GLY A CA 1
ATOM 823 C C . GLY A 1 103 ? 16.982 20.246 -2.444 1.00 49.44 103 GLY A C 1
ATOM 824 O O . GLY A 1 103 ? 17.294 21.178 -3.184 1.00 49.44 103 GLY A O 1
ATOM 825 N N . ARG A 1 104 ? 17.904 19.505 -1.814 1.00 43.16 104 ARG A N 1
ATOM 826 C CA . ARG A 1 104 ? 19.350 19.622 -2.054 1.00 43.16 104 ARG A CA 1
ATOM 827 C C . ARG A 1 104 ? 19.989 18.246 -2.210 1.00 43.16 104 ARG A C 1
ATOM 829 O O . ARG A 1 104 ? 20.685 17.797 -1.305 1.00 43.16 104 ARG A O 1
ATOM 836 N N . VAL A 1 105 ? 19.785 17.633 -3.372 1.00 40.22 105 VAL A N 1
ATOM 837 C CA . VAL A 1 105 ? 20.780 16.776 -4.035 1.00 40.22 105 VAL A CA 1
ATOM 838 C C . VAL A 1 105 ? 20.687 17.051 -5.527 1.00 40.22 105 VAL A C 1
ATOM 840 O O . VAL A 1 105 ? 19.541 17.065 -6.027 1.00 40.22 105 VAL A O 1
#

Radius of gyration: 18.32 Å; chains: 1; bounding box: 40×34×38 Å

Sequence (105 aa):
MGRTVAQIAKLLEVISGFDFNDPATHKIPKDFDFNFHEATLNSNLDGLRFGLLDPQNQSDEIKTFHKKLKSAIESLGGELVTFKDTRVYPSDQEYYVLFMNSGRV